Protein AF-A0A7D9INU7-F1 (afdb_monomer_lite)

Foldseek 3Di:
DDPLLPCCLPDDPDVVVSLVVQQVVLQVVLCVVVVDDPPPDDPVCSCVVPPVHDRVNVVSVVVNVVVVVCVVVPVDPDDCVVVDDD

Structure (mmCIF, N/CA/C/O backbone):
data_AF-A0A7D9INU7-F1
#
_entry.id   AF-A0A7D9INU7-F1
#
loop_
_atom_site.group_PDB
_atom_site.id
_atom_site.type_symbol
_atom_site.label_atom_id
_atom_site.label_alt_id
_atom_site.label_comp_id
_atom_site.label_asym_id
_atom_site.label_entity_id
_atom_site.label_seq_id
_atom_site.pdbx_PDB_ins_code
_atom_site.Cartn_x
_atom_site.Cartn_y
_atom_site.Cartn_z
_atom_site.occupancy
_atom_site.B_iso_or_equiv
_atom_site.auth_seq_id
_atom_site.auth_comp_id
_atom_site.auth_asym_id
_atom_site.auth_atom_id
_atom_site.pdbx_PDB_model_num
ATOM 1 N N . LYS A 1 1 ? -8.516 -11.643 -8.832 1.00 48.81 1 LYS A N 1
ATOM 2 C CA . LYS A 1 1 ? -7.488 -10.717 -8.287 1.00 48.81 1 LYS A CA 1
ATOM 3 C C . LYS A 1 1 ? -8.154 -9.373 -7.983 1.00 48.81 1 LYS A C 1
ATOM 5 O O . LYS A 1 1 ? -9.096 -9.031 -8.684 1.00 48.81 1 LYS A O 1
ATOM 10 N N . SER A 1 2 ? -7.736 -8.666 -6.928 1.00 57.34 2 SER A N 1
ATOM 11 C CA . SER A 1 2 ? -8.306 -7.364 -6.532 1.00 57.34 2 SER A CA 1
ATOM 12 C C . SER A 1 2 ? -8.086 -6.307 -7.624 1.00 57.34 2 SER A C 1
ATOM 14 O O . SER A 1 2 ? -6.954 -6.133 -8.069 1.00 57.34 2 SER A O 1
ATOM 16 N N . GLN A 1 3 ? -9.148 -5.604 -8.036 1.00 64.94 3 GLN A N 1
ATOM 17 C CA . GLN A 1 3 ? -9.107 -4.549 -9.069 1.00 64.94 3 GLN A CA 1
ATOM 18 C C . GLN A 1 3 ? -8.244 -3.342 -8.654 1.00 64.94 3 GLN A C 1
ATOM 20 O O . GLN A 1 3 ? -7.747 -2.605 -9.494 1.00 64.94 3 GLN A O 1
ATOM 25 N N . LEU A 1 4 ? -8.019 -3.164 -7.348 1.00 61.25 4 LEU A N 1
ATOM 26 C CA . LEU A 1 4 ? -7.285 -2.031 -6.765 1.00 61.25 4 LEU A CA 1
ATOM 27 C C . LEU A 1 4 ? -5.763 -2.071 -7.000 1.00 61.25 4 LEU A C 1
ATOM 29 O O . LEU A 1 4 ? -5.082 -1.056 -6.850 1.00 61.25 4 LEU A O 1
ATOM 33 N N . GLY A 1 5 ? -5.227 -3.246 -7.329 1.00 59.22 5 GLY A N 1
ATOM 34 C CA . GLY A 1 5 ? -3.811 -3.450 -7.647 1.00 59.22 5 GLY A CA 1
ATOM 35 C C . GLY A 1 5 ? -3.579 -3.852 -9.100 1.00 59.22 5 GLY A C 1
ATOM 36 O O . GLY A 1 5 ? -2.531 -4.408 -9.410 1.00 59.22 5 GLY A O 1
ATOM 37 N N . TYR A 1 6 ? -4.576 -3.678 -9.969 1.00 62.31 6 TYR A N 1
ATOM 38 C CA . TYR A 1 6 ? -4.443 -4.008 -11.381 1.00 62.31 6 TYR A CA 1
ATOM 39 C C . TYR A 1 6 ? -3.661 -2.904 -12.103 1.00 62.31 6 TYR A C 1
ATOM 41 O O . TYR A 1 6 ? -3.967 -1.727 -11.934 1.00 62.31 6 TYR A O 1
ATOM 49 N N . ALA A 1 7 ? -2.653 -3.296 -12.889 1.00 61.16 7 ALA A N 1
ATOM 50 C CA . ALA A 1 7 ? -1.820 -2.412 -13.712 1.00 61.16 7 ALA A CA 1
ATOM 51 C C . ALA A 1 7 ? -1.046 -1.302 -12.963 1.00 61.16 7 ALA A C 1
ATOM 53 O O . ALA A 1 7 ? -0.592 -0.347 -13.591 1.00 61.16 7 ALA A O 1
ATOM 54 N N . THR A 1 8 ? -0.835 -1.436 -11.647 1.00 63.66 8 THR A N 1
ATOM 55 C CA . THR A 1 8 ? -0.035 -0.471 -10.865 1.00 63.66 8 THR A CA 1
ATOM 56 C C . THR A 1 8 ? 1.417 -0.381 -11.335 1.00 63.66 8 THR A C 1
ATOM 58 O O . THR A 1 8 ? 1.997 0.692 -11.254 1.00 63.66 8 THR A O 1
ATOM 61 N N . GLU A 1 9 ? 1.957 -1.468 -11.891 1.00 64.12 9 GLU A N 1
ATOM 62 C CA . GLU A 1 9 ? 3.304 -1.542 -12.484 1.00 64.12 9 GLU A CA 1
ATOM 63 C C . GLU A 1 9 ? 3.432 -0.694 -13.772 1.00 64.12 9 GLU A C 1
ATOM 65 O O . GLU A 1 9 ? 4.531 -0.321 -14.163 1.00 64.12 9 GLU A O 1
ATOM 70 N N . VAL A 1 10 ? 2.313 -0.382 -14.445 1.00 63.56 10 VAL A N 1
ATOM 71 C CA . VAL A 1 10 ? 2.290 0.283 -15.766 1.00 63.56 10 VAL A CA 1
ATOM 72 C C . VAL A 1 10 ? 1.815 1.737 -15.672 1.00 63.56 10 VAL A C 1
ATOM 74 O O . VA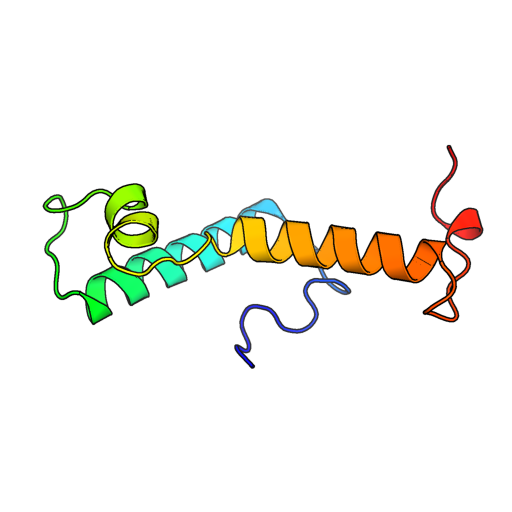L A 1 10 ? 2.275 2.591 -16.424 1.00 63.56 10 VAL A O 1
ATOM 77 N N . TRP A 1 11 ? 0.895 2.039 -14.752 1.00 59.62 11 TRP A N 1
ATOM 78 C CA . TRP A 1 11 ? 0.326 3.375 -14.569 1.00 59.62 11 TRP A CA 1
ATOM 79 C C . TRP A 1 11 ? 0.448 3.809 -13.107 1.00 59.62 11 TRP A C 1
ATOM 81 O O . TRP A 1 11 ? -0.375 3.437 -12.269 1.00 59.62 11 TRP A O 1
ATOM 91 N N . SER A 1 12 ? 1.422 4.671 -12.806 1.00 60.09 12 SER A N 1
ATOM 92 C CA . SER A 1 12 ? 1.524 5.332 -11.497 1.00 60.09 12 SER A CA 1
ATOM 93 C C . SER A 1 12 ? 1.639 6.858 -11.630 1.00 60.09 12 SER A C 1
ATOM 95 O O . SER A 1 12 ? 2.699 7.428 -11.3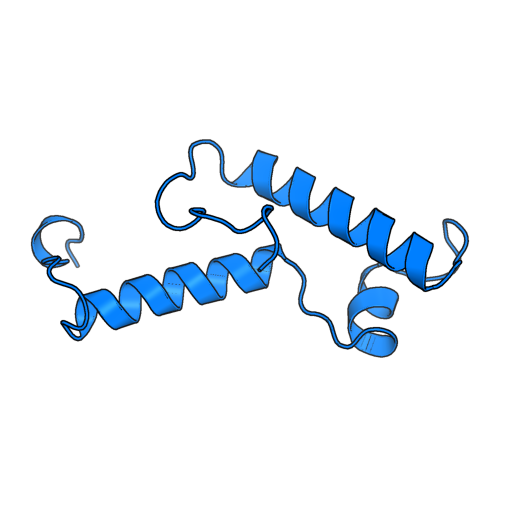84 1.00 60.09 12 SER A O 1
ATOM 97 N N . PRO A 1 13 ? 0.565 7.580 -12.018 1.00 49.16 13 PRO A N 1
ATOM 98 C CA . PRO A 1 13 ? 0.668 9.017 -12.287 1.00 49.16 13 PRO A CA 1
ATOM 99 C C . PRO A 1 13 ? 0.627 9.900 -11.024 1.00 49.16 13 PRO A C 1
ATOM 101 O O . PRO A 1 13 ? 0.654 11.120 -11.142 1.00 49.16 13 PRO A O 1
ATOM 104 N N . ALA A 1 14 ? 0.514 9.322 -9.821 1.00 53.41 14 ALA A N 1
ATOM 105 C CA . ALA A 1 14 ? 0.469 10.046 -8.544 1.00 53.41 14 ALA A CA 1
ATOM 106 C C . ALA A 1 14 ? 0.636 9.067 -7.362 1.00 53.41 14 ALA A C 1
ATOM 108 O O . ALA A 1 14 ? -0.323 8.733 -6.661 1.00 53.41 14 ALA A O 1
ATOM 109 N N . GLN A 1 15 ? 1.856 8.556 -7.188 1.00 63.84 15 GLN A N 1
ATOM 110 C CA . GLN A 1 15 ? 2.214 7.455 -6.277 1.00 63.84 15 GLN A CA 1
ATOM 111 C C . GLN A 1 15 ? 1.647 7.645 -4.851 1.00 63.84 15 GLN A C 1
ATOM 113 O O . GLN A 1 15 ? 0.932 6.781 -4.340 1.00 63.84 15 GLN A O 1
ATOM 118 N N . SER A 1 16 ? 1.802 8.841 -4.272 1.00 64.31 16 SER A N 1
ATOM 119 C CA . SER A 1 16 ? 1.378 9.134 -2.895 1.00 64.31 16 SER A CA 1
ATOM 120 C C . SER A 1 16 ? -0.143 9.201 -2.694 1.00 64.31 16 SER A C 1
ATOM 122 O O . SER A 1 16 ? -0.667 8.696 -1.699 1.00 64.31 16 SER A O 1
ATOM 124 N N . THR A 1 17 ? -0.904 9.789 -3.623 1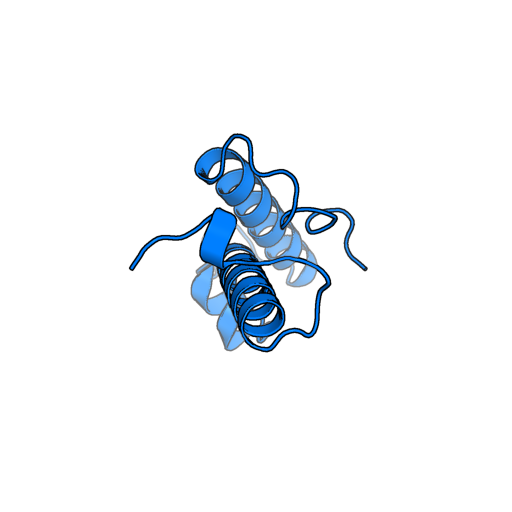.00 70.38 17 THR A N 1
ATOM 125 C CA . THR A 1 17 ? -2.366 9.893 -3.468 1.00 70.38 17 THR A CA 1
ATOM 126 C C . THR A 1 17 ? -3.014 8.518 -3.606 1.00 70.38 17 THR A C 1
ATOM 128 O O . THR A 1 17 ? -3.838 8.138 -2.771 1.00 70.38 17 THR A O 1
ATOM 131 N N . ASN A 1 18 ? -2.582 7.717 -4.578 1.00 72.00 18 ASN A N 1
ATOM 132 C CA . ASN A 1 18 ? -3.098 6.366 -4.793 1.00 72.00 18 ASN A CA 1
ATOM 133 C C . ASN A 1 18 ? -2.761 5.411 -3.642 1.00 72.00 18 ASN A C 1
ATOM 135 O O . ASN A 1 18 ? -3.591 4.575 -3.281 1.00 72.00 18 ASN A O 1
ATOM 139 N N . GLU A 1 19 ? -1.578 5.533 -3.041 1.00 75.50 19 GLU A N 1
ATOM 140 C CA . GLU A 1 19 ? -1.222 4.803 -1.818 1.00 75.50 19 GLU A CA 1
ATOM 141 C C . GLU A 1 19 ? -2.141 5.171 -0.655 1.00 75.50 19 GLU A C 1
ATOM 143 O O . GLU A 1 19 ? -2.689 4.285 0.004 1.00 75.50 19 GLU A O 1
ATOM 148 N N . THR A 1 20 ? -2.410 6.466 -0.443 1.00 79.81 20 THR A N 1
ATOM 149 C CA . THR A 1 20 ? -3.326 6.874 0.635 1.00 79.81 20 THR A CA 1
ATOM 150 C C . THR A 1 20 ? -4.747 6.346 0.432 1.00 79.81 20 THR A C 1
ATOM 152 O O . THR A 1 20 ? -5.397 5.967 1.411 1.00 79.81 20 THR A O 1
ATOM 155 N N . TYR A 1 21 ? -5.244 6.268 -0.808 1.00 81.88 21 TYR A N 1
ATOM 156 C CA . TYR A 1 21 ? -6.556 5.680 -1.103 1.00 81.88 21 TYR A CA 1
ATOM 157 C C . TYR A 1 21 ? -6.593 4.168 -0.863 1.00 81.88 21 TYR A C 1
ATOM 159 O O . TYR A 1 21 ? -7.571 3.666 -0.293 1.00 81.88 21 TYR A O 1
ATOM 167 N N . LEU A 1 22 ? -5.532 3.444 -1.227 1.00 80.31 22 LEU A N 1
ATOM 168 C CA . LEU A 1 22 ? -5.424 2.018 -0.916 1.00 80.31 22 LEU A CA 1
ATOM 169 C C . LEU A 1 22 ? -5.404 1.762 0.585 1.00 80.31 22 LEU A C 1
ATOM 171 O O . LEU A 1 22 ? -6.196 0.963 1.085 1.00 80.31 22 LEU A O 1
ATOM 175 N N . GLU A 1 23 ? -4.559 2.487 1.310 1.00 84.44 23 GLU A N 1
ATOM 176 C CA . GLU A 1 23 ? -4.427 2.344 2.757 1.00 84.44 23 GLU A CA 1
ATOM 177 C C . GLU A 1 23 ? -5.734 2.696 3.477 1.00 84.44 23 GLU A C 1
ATOM 179 O O . GLU A 1 23 ? -6.156 2.008 4.409 1.00 84.44 23 GLU A O 1
ATOM 184 N N . ARG A 1 24 ? -6.458 3.726 3.016 1.00 86.06 24 ARG A N 1
ATOM 185 C CA . ARG A 1 24 ? -7.805 4.046 3.526 1.00 86.06 24 ARG A CA 1
ATOM 186 C C . ARG A 1 24 ? -8.793 2.906 3.287 1.00 86.06 24 ARG A C 1
ATOM 188 O O . ARG A 1 24 ? -9.588 2.596 4.179 1.00 86.06 24 ARG A O 1
ATOM 195 N N . THR A 1 25 ? -8.727 2.270 2.121 1.00 86.75 25 THR A N 1
ATOM 196 C CA . THR A 1 25 ? -9.591 1.138 1.768 1.00 86.75 25 THR A CA 1
ATOM 197 C C . THR A 1 25 ? -9.298 -0.066 2.660 1.00 86.75 25 THR A C 1
ATOM 199 O O . THR A 1 25 ? -10.220 -0.606 3.273 1.00 86.75 25 THR A O 1
ATOM 202 N N . GLN A 1 26 ? -8.022 -0.420 2.846 1.00 86.69 26 GLN A N 1
ATOM 203 C CA . GLN A 1 26 ? -7.605 -1.500 3.746 1.00 86.69 26 GLN A CA 1
ATOM 204 C C . GLN A 1 26 ? -8.010 -1.224 5.192 1.00 86.69 26 GLN A C 1
ATOM 206 O O . GLN A 1 26 ? -8.577 -2.089 5.858 1.00 86.69 26 GLN A O 1
ATOM 211 N N . ARG A 1 27 ? -7.809 0.005 5.684 1.00 87.38 27 ARG A N 1
ATOM 212 C CA . ARG A 1 27 ? -8.214 0.416 7.040 1.00 87.38 27 ARG A CA 1
ATOM 213 C C . ARG A 1 27 ? -9.706 0.247 7.290 1.00 87.38 27 ARG A C 1
ATOM 215 O O . ARG A 1 27 ? -10.080 -0.130 8.405 1.00 87.38 27 ARG A O 1
ATOM 222 N N . ARG A 1 28 ? -10.541 0.553 6.291 1.00 86.94 28 ARG A N 1
ATOM 223 C CA . ARG A 1 28 ? -11.999 0.413 6.378 1.00 86.94 28 ARG A CA 1
ATOM 224 C C . ARG A 1 28 ? -12.425 -1.049 6.275 1.00 86.94 28 ARG A C 1
ATOM 226 O O . ARG A 1 28 ? -13.221 -1.483 7.101 1.00 86.94 28 ARG A O 1
ATOM 233 N N . ALA A 1 29 ? -11.855 -1.803 5.337 1.00 86.56 29 ALA A N 1
ATOM 234 C CA . ALA A 1 29 ? -12.146 -3.223 5.153 1.00 86.56 29 ALA A CA 1
ATOM 235 C C . ALA A 1 29 ? -11.763 -4.048 6.390 1.00 86.56 29 ALA A C 1
ATOM 237 O O . ALA A 1 29 ? -12.600 -4.753 6.940 1.00 86.56 29 ALA A O 1
ATOM 238 N N . THR A 1 30 ? -10.539 -3.887 6.899 1.00 87.88 30 THR A N 1
ATOM 239 C CA . THR A 1 30 ? -10.064 -4.585 8.110 1.00 87.88 30 THR A CA 1
ATOM 240 C C . THR A 1 30 ? -10.898 -4.250 9.342 1.00 87.88 30 THR A C 1
ATOM 242 O O . THR A 1 30 ? -11.163 -5.121 10.163 1.00 87.88 30 THR A O 1
ATOM 245 N N . ARG A 1 31 ? -11.367 -2.999 9.473 1.00 86.94 31 ARG A N 1
ATOM 246 C CA . ARG A 1 31 ? -12.294 -2.619 10.550 1.00 86.94 31 ARG A CA 1
ATOM 247 C C . ARG A 1 31 ? -13.643 -3.315 10.409 1.00 86.94 31 ARG A C 1
ATOM 249 O O . ARG A 1 31 ? -14.183 -3.773 11.404 1.00 86.94 31 ARG A O 1
ATOM 256 N N . TRP A 1 32 ? -14.176 -3.359 9.191 1.00 85.88 32 TRP A N 1
ATOM 257 C CA . TRP A 1 32 ? -15.471 -3.969 8.912 1.00 85.88 32 TRP A CA 1
ATOM 258 C C . TRP A 1 32 ? -15.450 -5.483 9.152 1.00 85.88 32 TRP A C 1
ATOM 260 O O . TRP A 1 32 ? -16.343 -5.992 9.818 1.00 85.88 32 TRP A O 1
ATOM 270 N N . ILE A 1 33 ? -14.396 -6.172 8.702 1.00 86.25 33 ILE A N 1
ATOM 271 C CA . ILE A 1 33 ? -14.206 -7.619 8.895 1.00 86.25 33 ILE A CA 1
ATOM 272 C C . ILE A 1 33 ? -14.113 -7.973 10.383 1.00 86.25 33 ILE A C 1
ATOM 274 O O . ILE A 1 33 ? -14.746 -8.923 10.826 1.00 86.25 33 ILE A O 1
ATOM 278 N N . LEU A 1 34 ? -13.341 -7.204 11.156 1.00 85.31 34 LEU A N 1
ATOM 279 C CA . LEU A 1 34 ? -13.128 -7.470 12.581 1.00 85.31 34 LEU A CA 1
ATOM 280 C C . LEU A 1 34 ? -14.225 -6.881 13.488 1.00 85.31 34 LEU A C 1
ATOM 282 O O . LEU A 1 34 ? -14.190 -7.098 14.692 1.00 85.31 34 LEU A O 1
ATOM 286 N N . GLN A 1 35 ? -15.160 -6.098 12.937 1.00 85.75 35 GLN A N 1
ATOM 287 C CA . GLN A 1 35 ? -16.212 -5.380 13.674 1.00 85.75 35 GLN A CA 1
ATOM 288 C C . GLN A 1 35 ? -15.712 -4.523 14.859 1.00 85.75 35 GLN A C 1
ATOM 290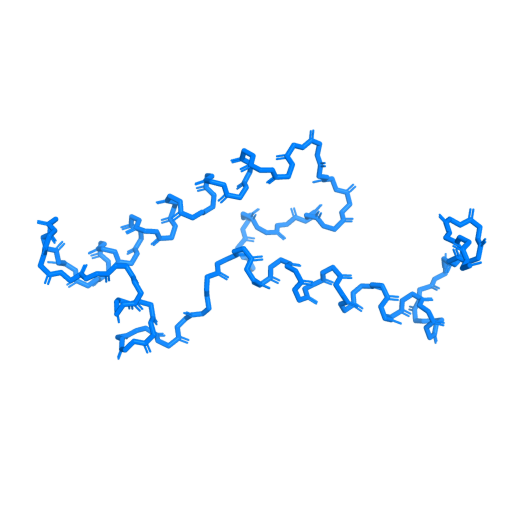 O O . GLN A 1 35 ? -16.411 -4.334 15.850 1.00 85.75 35 GLN A O 1
ATOM 295 N N . VAL A 1 36 ? -14.510 -3.955 14.741 1.00 84.50 36 VAL A N 1
ATOM 296 C CA . VAL A 1 36 ? -13.848 -3.178 15.808 1.00 84.50 36 VAL A CA 1
ATOM 297 C C . VAL A 1 36 ? -14.263 -1.704 15.761 1.00 84.50 36 VAL A C 1
ATOM 299 O O . VAL A 1 36 ? -14.350 -1.106 14.678 1.00 84.50 36 VAL A O 1
ATOM 302 N N . LYS A 1 37 ? -14.463 -1.071 16.923 1.00 81.44 37 LYS A N 1
ATOM 303 C CA . LYS A 1 37 ? -14.777 0.364 17.002 1.00 81.44 37 LYS A CA 1
ATOM 304 C C . LYS A 1 37 ? -13.552 1.236 16.716 1.00 81.44 37 LYS A C 1
ATOM 306 O O . LYS A 1 37 ? -12.395 0.821 16.776 1.00 81.44 37 LYS A O 1
ATOM 311 N N . ILE A 1 38 ? -13.799 2.499 16.370 1.00 77.06 38 ILE A N 1
ATOM 312 C CA . ILE A 1 38 ? -12.723 3.485 16.213 1.00 77.06 38 ILE A CA 1
ATOM 313 C C . ILE A 1 38 ? -12.016 3.666 17.560 1.00 77.06 38 ILE A C 1
ATOM 315 O O . ILE A 1 38 ? -12.651 4.043 18.536 1.00 77.06 38 ILE A O 1
ATOM 319 N N . GLY A 1 39 ? -10.708 3.405 17.586 1.00 78.06 39 GLY A N 1
ATOM 320 C CA . GLY A 1 39 ? -9.858 3.607 18.763 1.00 78.06 39 GLY A CA 1
ATOM 321 C C . GLY A 1 39 ? -9.620 2.367 19.628 1.00 78.06 39 GLY A C 1
ATOM 322 O O . GLY A 1 39 ? -8.727 2.416 20.460 1.00 78.06 39 GLY A O 1
ATOM 323 N N . GLU A 1 40 ? -10.333 1.256 19.411 1.00 80.44 40 GLU A N 1
ATOM 324 C CA . GLU A 1 40 ? -10.124 0.022 20.194 1.00 80.44 40 GLU A CA 1
ATOM 325 C C . GLU A 1 40 ? -8.810 -0.683 19.844 1.00 80.44 40 GLU A C 1
ATOM 327 O O . GLU A 1 40 ? -8.106 -1.155 20.729 1.00 80.44 40 GLU A O 1
ATOM 332 N N . VAL A 1 41 ? -8.471 -0.759 18.552 1.00 81.69 41 VAL A N 1
ATOM 333 C CA . VAL A 1 41 ? -7.279 -1.476 18.082 1.00 81.69 41 VAL A CA 1
ATOM 334 C C . VAL A 1 41 ? -6.537 -0.645 17.040 1.00 81.69 41 VAL A C 1
ATOM 336 O O . VAL A 1 41 ? -7.129 -0.143 16.070 1.00 81.69 41 VAL A O 1
ATOM 339 N N . SER A 1 42 ? -5.218 -0.516 17.220 1.00 84.50 42 SER A N 1
ATOM 340 C CA . SER A 1 42 ? -4.345 0.173 16.270 1.00 84.50 42 SER A CA 1
ATOM 341 C C . SER A 1 42 ? -4.431 -0.465 14.884 1.00 84.50 42 SER A C 1
ATOM 343 O O . SER A 1 42 ? -4.741 -1.643 14.716 1.00 84.50 42 SER A O 1
ATOM 345 N N . TYR A 1 43 ? -4.165 0.317 13.839 1.00 81.12 43 TYR A N 1
ATOM 346 C CA . TYR A 1 43 ? -4.134 -0.224 12.480 1.00 81.12 43 TYR A CA 1
ATOM 347 C C . TYR A 1 43 ? -3.056 -1.299 12.301 1.00 81.12 43 TYR A C 1
ATOM 349 O O . TYR A 1 43 ? -3.323 -2.309 11.656 1.00 81.12 43 TYR A O 1
ATOM 357 N N . LYS A 1 44 ? -1.879 -1.100 12.910 1.00 81.38 44 LYS A N 1
ATOM 358 C CA . LYS A 1 44 ? -0.774 -2.064 12.846 1.00 81.38 44 LYS A CA 1
ATOM 359 C C . LYS A 1 44 ? -1.159 -3.392 13.494 1.00 81.38 44 LYS A C 1
ATOM 361 O O . LYS A 1 44 ? -0.981 -4.431 12.874 1.00 81.38 44 LYS A O 1
ATOM 366 N N . ASP A 1 45 ? -1.777 -3.341 14.669 1.00 82.75 45 ASP A N 1
ATOM 367 C CA . ASP A 1 45 ? -2.184 -4.544 15.402 1.00 82.75 45 ASP A CA 1
ATOM 368 C C . ASP A 1 45 ? -3.306 -5.290 14.670 1.00 82.75 45 ASP A C 1
ATOM 370 O O . ASP A 1 45 ? -3.276 -6.512 14.563 1.00 82.75 45 ASP A O 1
ATOM 374 N N . ARG A 1 46 ? -4.254 -4.565 14.056 1.00 83.00 46 ARG A N 1
ATOM 375 C CA . ARG A 1 46 ? -5.282 -5.188 13.202 1.00 83.00 46 ARG A CA 1
ATOM 376 C C . ARG A 1 46 ? -4.677 -5.925 12.009 1.00 83.00 46 ARG A C 1
ATOM 378 O O . ARG A 1 46 ? -5.152 -7.000 11.663 1.00 83.00 46 ARG A O 1
ATOM 385 N N . LEU A 1 47 ? -3.659 -5.350 11.375 1.00 82.81 47 LEU A N 1
ATOM 386 C CA . LEU A 1 47 ? -2.999 -5.959 10.222 1.00 82.81 47 LEU A CA 1
ATOM 387 C C . LEU A 1 47 ? -2.139 -7.160 10.604 1.00 82.81 47 LEU A C 1
ATOM 389 O O . LEU A 1 47 ? -2.323 -8.238 10.046 1.00 82.81 47 LEU A O 1
ATOM 393 N N . LEU A 1 48 ? -1.217 -6.962 11.544 1.00 80.19 48 LEU A N 1
ATOM 394 C CA . LEU A 1 48 ? -0.183 -7.935 11.875 1.00 80.19 48 LEU A CA 1
ATOM 395 C C . LEU A 1 48 ? -0.688 -9.017 12.824 1.00 80.19 48 LEU A C 1
ATOM 397 O O . LEU A 1 48 ? -0.396 -10.180 12.602 1.00 80.19 48 LEU A O 1
ATOM 401 N N . ALA A 1 49 ? -1.445 -8.659 13.863 1.00 72.12 49 ALA A N 1
ATOM 402 C CA . ALA A 1 49 ? -1.818 -9.614 14.906 1.00 72.12 49 ALA A CA 1
ATOM 403 C C . ALA A 1 49 ? -3.114 -10.376 14.594 1.00 72.12 49 ALA A C 1
ATOM 405 O O . ALA A 1 49 ? -3.273 -11.507 15.042 1.00 72.12 49 ALA A O 1
ATOM 406 N N . LEU A 1 50 ? -4.046 -9.768 13.849 1.00 70.00 50 LEU A N 1
ATOM 407 C CA . LEU A 1 50 ? -5.380 -10.347 13.629 1.00 70.00 50 LEU A CA 1
ATOM 408 C C . LEU A 1 50 ? -5.606 -10.878 12.212 1.00 70.00 50 LEU A C 1
ATOM 410 O O . LEU A 1 50 ? -6.348 -11.840 12.041 1.00 70.00 50 LEU A O 1
ATOM 414 N N . LEU A 1 51 ? -4.994 -10.264 11.196 1.00 77.81 51 LEU A N 1
ATOM 415 C CA . LEU A 1 51 ? -5.188 -10.652 9.794 1.00 77.81 51 LEU A CA 1
ATOM 416 C C . LEU A 1 51 ? -3.947 -11.259 9.130 1.00 77.81 51 LEU A C 1
ATOM 418 O O . LEU A 1 51 ? -4.089 -11.796 8.034 1.00 77.81 51 LEU A O 1
ATOM 422 N N . ASN A 1 52 ? -2.761 -11.173 9.748 1.00 80.81 52 ASN A N 1
ATOM 423 C CA . ASN A 1 52 ? -1.478 -11.516 9.116 1.00 80.81 52 ASN A CA 1
ATOM 424 C C . ASN A 1 52 ? -1.342 -10.918 7.698 1.00 80.81 52 ASN A C 1
ATOM 426 O O . ASN A 1 52 ? -0.832 -11.562 6.781 1.00 80.81 52 ASN A O 1
ATOM 430 N N . LEU A 1 53 ? -1.842 -9.691 7.498 1.00 82.12 53 LEU A N 1
ATOM 431 C CA . LEU A 1 53 ? -1.816 -9.008 6.205 1.00 82.12 53 LEU A CA 1
ATOM 432 C C . LEU A 1 53 ? -0.711 -7.955 6.168 1.00 82.12 53 LEU A C 1
ATOM 434 O O . LEU A 1 53 ? -0.565 -7.151 7.092 1.00 82.12 53 LEU A O 1
ATOM 438 N N . LEU A 1 54 ? -0.003 -7.897 5.043 1.00 82.06 54 LEU A N 1
ATOM 439 C CA . LEU A 1 54 ? 0.901 -6.796 4.731 1.00 82.06 54 LEU A CA 1
ATOM 440 C C . LEU A 1 54 ? 0.087 -5.536 4.372 1.00 82.06 54 LEU A C 1
ATOM 442 O O . LEU A 1 54 ? -0.989 -5.655 3.766 1.00 82.06 54 LEU A O 1
ATOM 446 N N . PRO A 1 55 ? 0.559 -4.323 4.711 1.00 81.56 55 PRO A N 1
ATOM 447 C CA . PRO A 1 55 ? -0.009 -3.110 4.137 1.00 81.56 55 PRO A CA 1
ATOM 448 C C . PRO A 1 55 ? 0.066 -3.158 2.606 1.00 81.56 55 PRO A C 1
ATOM 450 O O . PRO A 1 55 ? 1.048 -3.635 2.032 1.00 81.56 55 PRO A O 1
ATOM 453 N N . LEU A 1 56 ? -0.980 -2.676 1.940 1.00 77.88 56 LEU A N 1
ATOM 454 C CA . LEU A 1 56 ? -1.090 -2.697 0.481 1.00 77.88 56 LEU A CA 1
ATOM 455 C C . LEU A 1 56 ? -0.023 -1.834 -0.197 1.00 77.88 56 LEU A C 1
ATOM 457 O O . LEU A 1 56 ? 0.310 -2.099 -1.350 1.00 77.88 56 LEU A O 1
ATOM 461 N N . SER A 1 57 ? 0.515 -0.826 0.497 1.00 77.38 57 SER A N 1
ATOM 462 C CA . SER A 1 57 ? 1.675 -0.069 0.017 1.00 77.38 57 SER A CA 1
ATOM 463 C C . SER A 1 57 ? 2.901 -0.971 -0.178 1.00 77.38 57 SER A C 1
ATOM 465 O O . SER A 1 57 ? 3.485 -0.983 -1.255 1.00 77.38 57 SER A O 1
ATOM 467 N N . TYR A 1 58 ? 3.227 -1.810 0.810 1.00 78.81 58 TYR A N 1
ATOM 468 C CA . TYR A 1 58 ? 4.365 -2.732 0.729 1.00 78.81 58 TYR A CA 1
ATOM 469 C C . TYR A 1 58 ? 4.152 -3.835 -0.311 1.00 78.81 58 TYR A C 1
ATOM 471 O O . TYR A 1 58 ? 5.091 -4.231 -0.993 1.00 78.81 58 TYR A O 1
ATOM 479 N N . ASP A 1 59 ? 2.919 -4.322 -0.478 1.00 80.25 59 ASP A N 1
ATOM 480 C CA . ASP A 1 59 ? 2.606 -5.300 -1.533 1.00 80.25 59 ASP A CA 1
ATOM 481 C C . ASP A 1 59 ? 2.858 -4.730 -2.943 1.00 80.25 59 ASP A C 1
ATOM 483 O O . ASP A 1 59 ? 3.240 -5.468 -3.851 1.00 80.25 59 ASP A O 1
ATOM 487 N N . ARG A 1 60 ? 2.684 -3.413 -3.134 1.00 77.25 60 ARG A N 1
ATOM 488 C CA . ARG A 1 60 ? 3.052 -2.731 -4.385 1.00 77.25 60 ARG A CA 1
ATOM 489 C C . ARG A 1 60 ? 4.562 -2.620 -4.556 1.00 77.25 60 ARG A C 1
ATOM 491 O O . ARG A 1 60 ? 5.051 -3.012 -5.607 1.00 77.25 60 ARG A O 1
ATOM 498 N N . GLU A 1 61 ? 5.290 -2.180 -3.531 1.00 80.19 61 GLU A N 1
ATOM 499 C CA . GLU A 1 61 ? 6.759 -2.099 -3.584 1.00 80.19 61 GLU A CA 1
ATOM 500 C C . GLU A 1 61 ? 7.386 -3.453 -3.938 1.00 80.19 61 GLU A C 1
ATOM 502 O O . GLU A 1 61 ? 8.272 -3.539 -4.785 1.00 80.19 61 GLU A O 1
ATOM 507 N N . ILE A 1 62 ? 6.879 -4.539 -3.345 1.00 83.56 62 ILE A N 1
ATOM 508 C CA . ILE A 1 62 ? 7.346 -5.894 -3.653 1.00 83.56 62 ILE A CA 1
ATOM 509 C C . ILE A 1 62 ? 7.084 -6.241 -5.120 1.00 83.56 62 ILE A C 1
ATOM 511 O O . ILE A 1 62 ? 7.943 -6.847 -5.762 1.00 83.56 62 ILE A O 1
ATOM 515 N N . LYS A 1 63 ? 5.924 -5.874 -5.672 1.00 81.25 63 LYS A N 1
ATOM 516 C CA . LYS A 1 63 ? 5.604 -6.117 -7.086 1.00 81.25 63 LYS A CA 1
ATOM 517 C C . LYS A 1 63 ? 6.501 -5.322 -8.020 1.00 81.25 63 LYS A C 1
ATOM 519 O O . LYS A 1 63 ? 7.030 -5.921 -8.949 1.00 81.25 63 LYS A O 1
ATOM 524 N N . ASP A 1 64 ? 6.753 -4.052 -7.722 1.00 82.31 64 ASP A N 1
ATOM 525 C CA . ASP A 1 64 ? 7.646 -3.203 -8.515 1.00 82.31 64 ASP A CA 1
ATOM 526 C C . ASP A 1 64 ? 9.085 -3.745 -8.491 1.00 82.31 64 ASP A C 1
ATOM 528 O O . ASP A 1 64 ? 9.714 -3.898 -9.540 1.00 82.31 64 ASP A O 1
ATOM 532 N N . LEU A 1 65 ? 9.584 -4.155 -7.319 1.00 83.94 65 LEU A N 1
ATOM 533 C CA . LEU A 1 65 ? 10.889 -4.814 -7.193 1.00 83.94 65 LEU A CA 1
ATOM 534 C C . LEU A 1 65 ? 10.936 -6.149 -7.941 1.00 83.94 65 LEU A C 1
ATOM 536 O O . LEU A 1 65 ? 11.923 -6.460 -8.606 1.00 83.94 65 LEU A O 1
ATOM 540 N N . THR A 1 66 ? 9.868 -6.943 -7.860 1.00 85.38 66 THR A N 1
ATOM 541 C CA . THR A 1 66 ? 9.777 -8.227 -8.567 1.00 85.38 66 THR A CA 1
ATOM 542 C C . THR A 1 66 ? 9.719 -8.018 -10.079 1.00 85.38 66 THR A C 1
ATOM 544 O O . THR A 1 66 ? 10.304 -8.800 -10.827 1.00 85.38 66 THR A O 1
ATOM 547 N N . PHE A 1 67 ? 9.022 -6.978 -10.538 1.00 82.75 67 PHE A N 1
ATOM 548 C CA . PHE A 1 67 ? 8.955 -6.583 -11.939 1.00 82.75 67 PHE A CA 1
ATOM 549 C C . PHE A 1 67 ? 10.335 -6.160 -12.443 1.00 82.75 67 PHE A C 1
ATOM 551 O O . PHE A 1 67 ? 10.809 -6.717 -13.432 1.00 82.75 67 PHE A O 1
ATOM 558 N N . PHE A 1 68 ? 11.015 -5.275 -11.709 1.00 81.50 68 PHE A N 1
ATOM 559 C CA . PHE A 1 68 ? 12.372 -4.836 -12.023 1.00 81.50 68 PHE A CA 1
ATOM 560 C C . PHE A 1 68 ? 13.360 -6.008 -12.062 1.00 81.50 68 PHE A C 1
ATOM 562 O O . PHE A 1 68 ? 14.092 -6.172 -13.035 1.00 81.50 68 PHE A O 1
ATOM 569 N N . PHE A 1 69 ? 13.325 -6.887 -11.056 1.00 84.94 69 PHE A N 1
ATOM 570 C CA . PHE A 1 69 ? 14.151 -8.092 -11.022 1.00 84.94 69 PHE A CA 1
ATOM 571 C C . PHE A 1 69 ? 13.889 -8.973 -12.247 1.00 84.94 69 PHE A C 1
ATOM 573 O O . PHE A 1 69 ? 14.810 -9.328 -12.971 1.00 84.94 69 PHE A O 1
ATOM 580 N N . LYS A 1 70 ? 12.628 -9.290 -12.545 1.00 83.69 70 LYS A N 1
ATOM 581 C CA . LYS A 1 70 ? 12.287 -10.117 -13.710 1.00 83.69 70 LYS A CA 1
ATOM 582 C C . LYS A 1 70 ? 12.743 -9.495 -15.028 1.00 83.69 70 LYS A C 1
ATOM 584 O O . LYS A 1 70 ? 13.232 -10.221 -15.890 1.00 83.69 70 LYS A O 1
ATOM 589 N N . ALA A 1 71 ? 12.624 -8.179 -15.169 1.00 81.50 71 ALA A N 1
ATOM 590 C CA . ALA A 1 71 ? 13.107 -7.479 -16.348 1.00 81.50 71 ALA A CA 1
ATOM 591 C C . ALA A 1 71 ? 14.656 -7.492 -16.430 1.00 81.50 71 ALA A C 1
ATOM 593 O O . ALA A 1 71 ? 15.186 -7.650 -17.523 1.00 81.50 71 ALA A O 1
ATOM 594 N N . MET A 1 72 ? 15.400 -7.461 -15.309 1.00 80.94 72 MET A N 1
ATOM 595 C CA . MET A 1 72 ? 16.877 -7.564 -15.330 1.00 80.94 72 MET A CA 1
ATOM 596 C C . MET A 1 72 ? 17.361 -8.945 -15.766 1.00 80.94 72 MET A C 1
ATOM 598 O O . MET A 1 72 ? 18.360 -9.059 -16.467 1.00 80.94 72 MET A O 1
ATOM 602 N N . TYR A 1 73 ? 16.660 -10.000 -15.349 1.00 82.50 73 TYR A N 1
ATOM 603 C CA . TYR A 1 73 ? 17.019 -11.380 -15.682 1.00 82.50 73 TYR A CA 1
ATOM 604 C C . TYR A 1 73 ? 16.436 -11.855 -17.025 1.00 82.50 73 TYR A C 1
ATOM 606 O O . TYR A 1 73 ? 16.498 -13.046 -17.324 1.00 82.50 73 TYR A O 1
ATOM 614 N N . GLY A 1 74 ? 15.872 -10.951 -17.838 1.00 78.50 74 GLY A N 1
ATOM 615 C CA . GLY A 1 74 ? 15.399 -11.265 -19.190 1.00 78.50 74 GLY A CA 1
ATOM 616 C C . GLY A 1 74 ? 14.117 -12.101 -19.245 1.00 78.50 74 GLY A C 1
ATOM 617 O O . GLY A 1 74 ? 13.842 -12.742 -20.254 1.00 78.50 74 GLY A O 1
ATOM 618 N N . TYR A 1 75 ? 13.311 -12.110 -18.176 1.00 78.81 75 TYR A N 1
ATOM 619 C CA . TYR A 1 75 ? 11.989 -12.756 -18.191 1.00 78.81 75 TYR A CA 1
ATOM 620 C C . TYR A 1 75 ? 10.938 -11.952 -18.970 1.00 78.81 75 TYR A C 1
ATOM 622 O O . TYR A 1 75 ? 9.837 -12.451 -19.211 1.00 78.81 75 TYR A O 1
ATOM 630 N N . TYR A 1 76 ? 11.263 -10.714 -19.343 1.00 77.38 76 TYR A N 1
ATOM 631 C CA . TYR A 1 76 ? 10.448 -9.848 -20.183 1.00 77.38 76 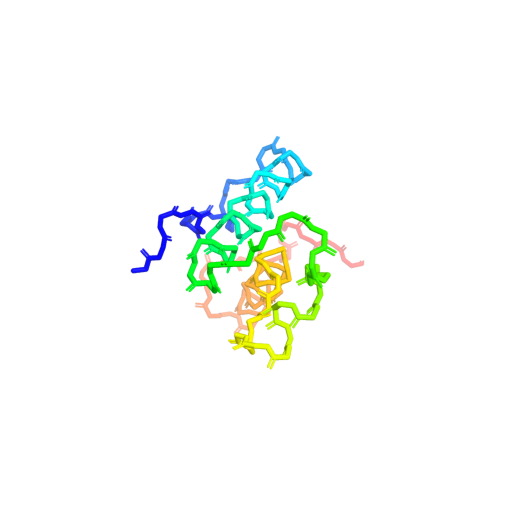TYR A CA 1
ATOM 632 C C . TYR A 1 76 ? 11.268 -9.383 -21.387 1.00 77.38 76 TYR A C 1
ATOM 634 O O . TYR A 1 76 ? 12.473 -9.174 -21.266 1.00 77.38 76 TYR A O 1
ATOM 642 N N . ASP A 1 77 ? 10.599 -9.186 -22.524 1.00 74.50 77 ASP A N 1
ATOM 643 C CA . ASP A 1 77 ? 11.179 -8.601 -23.741 1.00 74.50 77 ASP A CA 1
ATOM 644 C C . ASP A 1 77 ? 11.294 -7.072 -23.584 1.00 74.50 77 ASP A C 1
ATOM 646 O O . ASP A 1 77 ? 10.588 -6.286 -24.213 1.00 74.50 77 ASP A O 1
ATOM 650 N N . LEU A 1 78 ? 12.087 -6.659 -22.594 1.00 72.12 78 LEU A N 1
ATOM 651 C CA . LEU A 1 78 ? 12.290 -5.276 -22.175 1.00 72.12 78 LEU A CA 1
ATOM 652 C C . LEU A 1 78 ? 13.762 -5.107 -21.796 1.00 72.12 78 LEU A C 1
ATOM 654 O O . LEU A 1 78 ? 14.219 -5.642 -20.786 1.00 72.12 78 LEU A O 1
ATOM 658 N N . ASN A 1 79 ? 14.504 -4.340 -22.594 1.00 73.56 79 ASN A N 1
ATOM 659 C CA . ASN A 1 79 ? 15.896 -4.011 -22.303 1.00 73.56 79 ASN A CA 1
ATOM 660 C C . ASN A 1 79 ? 15.955 -2.912 -21.239 1.00 73.56 79 ASN A C 1
ATOM 662 O O . ASN A 1 79 ? 15.797 -1.731 -21.538 1.00 73.56 79 ASN A O 1
ATOM 666 N N . ILE A 1 80 ? 16.197 -3.284 -19.980 1.00 73.25 80 ILE A N 1
ATOM 667 C CA . ILE A 1 80 ? 16.320 -2.311 -18.878 1.00 73.25 80 ILE A CA 1
ATOM 668 C C . ILE A 1 80 ? 17.445 -1.299 -19.115 1.00 73.25 80 ILE A C 1
ATOM 670 O O . ILE A 1 80 ? 17.319 -0.157 -18.678 1.00 73.25 80 ILE A O 1
ATOM 674 N N . SER A 1 81 ? 18.516 -1.686 -19.816 1.00 72.62 81 SER A N 1
ATOM 675 C CA . SER A 1 81 ? 19.644 -0.802 -20.149 1.00 72.62 81 SER A CA 1
ATOM 676 C C . SER A 1 81 ? 19.227 0.474 -20.877 1.00 72.62 81 SER A C 1
ATOM 678 O O . SER A 1 81 ? 19.931 1.476 -20.799 1.00 72.62 81 SER A O 1
ATOM 680 N N . ASP A 1 82 ? 18.084 0.441 -21.563 1.00 76.50 82 ASP A N 1
ATOM 681 C CA . ASP A 1 82 ? 17.565 1.573 -22.329 1.00 76.50 82 ASP A CA 1
ATOM 682 C C . ASP A 1 82 ? 16.819 2.575 -21.428 1.00 76.50 82 ASP A C 1
ATOM 684 O O . ASP A 1 82 ? 16.615 3.727 -21.808 1.00 76.50 82 ASP A O 1
ATOM 688 N N . TYR A 1 83 ? 16.426 2.149 -20.221 1.00 74.06 83 TYR A N 1
ATOM 689 C CA . TYR A 1 83 ? 15.597 2.917 -19.288 1.00 74.06 83 TYR A CA 1
ATOM 690 C C . TYR A 1 83 ? 16.308 3.283 -17.9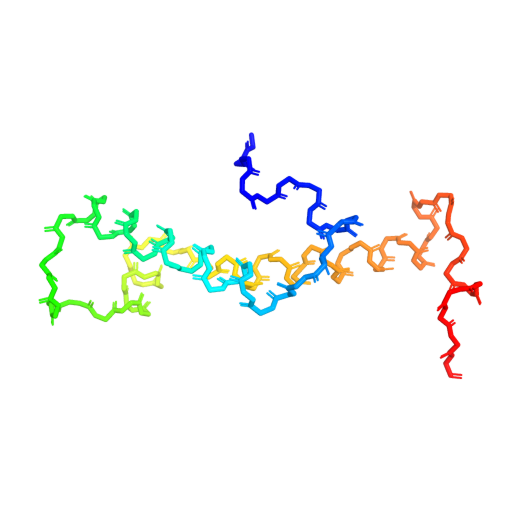82 1.00 74.06 83 TYR A C 1
ATOM 692 O O . TYR A 1 83 ? 15.910 4.246 -17.327 1.00 74.06 83 TYR A O 1
ATOM 700 N N . VAL A 1 84 ? 17.334 2.530 -17.578 1.00 70.81 84 VAL A N 1
ATOM 701 C CA . VAL A 1 84 ? 18.048 2.728 -16.312 1.00 70.81 84 VAL A CA 1
ATOM 702 C C . VAL A 1 84 ? 19.554 2.690 -16.556 1.00 70.81 84 VAL A C 1
ATOM 704 O O . VAL A 1 84 ? 20.102 1.673 -16.976 1.00 70.81 84 VAL A O 1
ATOM 707 N N . SER A 1 85 ? 20.226 3.799 -16.252 1.00 70.56 85 SER A N 1
ATOM 708 C CA . SER A 1 85 ? 21.687 3.903 -16.194 1.00 70.56 85 SER A CA 1
ATOM 709 C C . SER A 1 85 ? 22.164 3.780 -14.744 1.00 70.56 85 SER A C 1
ATOM 711 O O . SER A 1 85 ? 21.613 4.460 -13.876 1.00 70.56 85 SER A O 1
ATOM 713 N N . PHE A 1 86 ? 23.175 2.945 -14.497 1.00 64.69 86 PHE A N 1
ATOM 714 C CA . PHE A 1 86 ? 23.828 2.784 -13.190 1.00 64.69 86 PHE A CA 1
ATOM 715 C C . PHE A 1 86 ? 24.987 3.764 -12.994 1.00 64.69 86 PHE A C 1
ATOM 717 O O . PHE A 1 86 ? 25.669 4.072 -13.999 1.00 64.69 86 PHE A O 1
#

Secondary structure (DSSP, 8-state):
--GGGTTTTT--S-HHHHHHHHHHHHHHHHHHHHTPPTTTS-HHHIIIIIS-PPPHHHHHHHHHHHHHHHHHTTSSS--GGGT---

Radius of gyration: 16.55 Å; chains: 1; bounding box: 40×23×44 Å

pLDDT: mean 76.38, std 9.42, range [48.81, 87.88]

Organism: Paramuricea clavata (NCBI:txid317549)

Sequence (86 aa):
KSQLGYATEVWSPAQSTNETYLERTQRRATRWILQVKIGEVSYKDRLLALLNLLPLSYDREIKDLTFFFKAMYGYYDLNISDYVSF